Protein AF-A0A0P1AXY1-F1 (afdb_monomer_lite)

Radius of gyration: 24.04 Å; chains: 1; bounding box: 45×61×76 Å

Secondary structure (DSSP, 8-state):
-------PPP---PPPEEEEEES--SS-TTTTTTT---TTSHHHHHHHHHHSPSSB--HHHHHHHHHHTT--HHHHHHHGGGEEEEEETTEEEEESS-HHHHHHHHHHHHH---HHHHHTTGGGT-TTEEEEEEEETT-TT--HHHHHHHHTTGGGTEEEEEETTB-TT--BTT--SS---

Structure (mmCIF, N/CA/C/O backbone):
data_AF-A0A0P1AXY1-F1
#
_entry.id   AF-A0A0P1AXY1-F1
#
loop_
_atom_site.group_PDB
_atom_site.id
_atom_site.type_symbol
_atom_site.label_atom_id
_atom_site.label_alt_id
_atom_site.label_comp_id
_atom_site.label_asym_id
_atom_site.label_entity_id
_atom_site.label_seq_id
_atom_site.pdbx_PDB_ins_code
_atom_site.Cartn_x
_atom_site.Cartn_y
_atom_site.Cartn_z
_atom_site.occupancy
_atom_site.B_iso_or_equiv
_atom_site.auth_seq_id
_atom_site.auth_comp_id
_atom_site.auth_asym_id
_atom_site.auth_atom_id
_atom_site.pdbx_PDB_model_num
ATOM 1 N N . MET A 1 1 ? -9.908 49.432 -51.100 1.00 41.50 1 MET A N 1
ATOM 2 C CA . MET A 1 1 ? -9.028 48.945 -50.018 1.00 41.50 1 MET A CA 1
ATOM 3 C C . MET A 1 1 ? -9.913 48.448 -48.890 1.00 41.50 1 MET A C 1
ATOM 5 O O . MET A 1 1 ? -10.404 49.255 -48.118 1.00 41.50 1 MET A O 1
ATOM 9 N N . VAL A 1 2 ? -10.179 47.145 -48.858 1.00 36.28 2 VAL A N 1
ATOM 10 C CA . VAL A 1 2 ? -10.728 46.453 -47.686 1.00 36.28 2 VAL A CA 1
ATOM 11 C C . VAL A 1 2 ? -9.787 45.278 -47.466 1.00 36.28 2 VAL A C 1
ATOM 13 O O . VAL A 1 2 ? -9.554 44.496 -48.384 1.00 36.28 2 VAL A O 1
ATOM 16 N N . SER A 1 3 ? -9.131 45.280 -46.315 1.00 38.12 3 SER A N 1
ATOM 17 C CA . SER A 1 3 ? -8.039 44.379 -45.968 1.00 38.12 3 SER A CA 1
ATOM 18 C C . SER A 1 3 ? -8.620 43.114 -45.343 1.00 38.12 3 SER A C 1
ATOM 20 O O . SER A 1 3 ? -9.074 43.155 -44.201 1.00 38.12 3 SER A O 1
ATOM 22 N N . ASP A 1 4 ? -8.593 41.997 -46.068 1.00 43.81 4 ASP A N 1
ATOM 23 C CA . ASP A 1 4 ? -8.839 40.677 -45.488 1.00 43.81 4 ASP A CA 1
ATOM 24 C C . ASP A 1 4 ? -7.649 40.289 -44.609 1.00 43.81 4 ASP A C 1
ATOM 26 O O . ASP A 1 4 ? -6.543 40.045 -45.092 1.00 43.81 4 ASP A O 1
ATOM 30 N N . THR A 1 5 ? -7.876 40.245 -43.299 1.00 43.12 5 THR A N 1
ATOM 31 C CA . THR A 1 5 ? -6.929 39.664 -42.344 1.00 43.12 5 THR A CA 1
ATOM 32 C C . THR A 1 5 ? -7.489 38.309 -41.917 1.00 43.12 5 THR A C 1
ATOM 34 O O . THR A 1 5 ? -8.594 38.273 -41.371 1.00 43.12 5 THR A O 1
ATOM 37 N N . PRO A 1 6 ? -6.789 37.184 -42.142 1.00 43.50 6 PRO A N 1
ATOM 38 C CA . PRO A 1 6 ? -7.265 35.898 -41.666 1.00 43.50 6 PRO A CA 1
ATOM 39 C C . PRO A 1 6 ? -7.071 35.823 -40.148 1.00 43.50 6 PRO A C 1
ATOM 41 O O . PRO A 1 6 ? -5.968 36.049 -39.648 1.00 43.50 6 PRO A O 1
ATOM 44 N N . LEU A 1 7 ? -8.139 35.493 -39.411 1.00 42.31 7 LEU A N 1
ATOM 45 C CA . LEU A 1 7 ? -8.028 35.107 -38.004 1.00 42.31 7 LEU A CA 1
ATOM 46 C C . LEU A 1 7 ? -7.086 33.902 -37.909 1.00 42.31 7 LEU A C 1
ATOM 48 O O . LEU A 1 7 ? -7.396 32.821 -38.419 1.00 42.31 7 LEU A O 1
ATOM 52 N N . SER A 1 8 ? -5.943 34.078 -37.245 1.00 44.56 8 SER A N 1
ATOM 53 C CA . SER A 1 8 ? -5.105 32.949 -36.867 1.00 44.56 8 SER A CA 1
ATOM 54 C C . SER A 1 8 ? -5.890 32.085 -35.879 1.00 44.56 8 SER A C 1
ATOM 56 O O . SER A 1 8 ? -6.405 32.556 -34.864 1.00 44.56 8 SER A O 1
ATOM 58 N N . ARG A 1 9 ? -6.030 30.795 -36.204 1.00 44.03 9 ARG A N 1
ATOM 59 C CA . ARG A 1 9 ? -6.462 29.793 -35.230 1.00 44.03 9 ARG A CA 1
ATOM 60 C C . ARG A 1 9 ? -5.466 29.830 -34.078 1.00 44.03 9 ARG A C 1
ATOM 62 O O . ARG A 1 9 ? -4.278 29.598 -34.294 1.00 44.03 9 ARG A O 1
ATOM 69 N N . SER A 1 10 ? -5.960 30.108 -32.876 1.00 44.94 10 SER A N 1
ATOM 70 C CA . SER A 1 10 ? -5.213 29.889 -31.648 1.00 44.94 10 SER A CA 1
ATOM 71 C C . SER A 1 10 ? -4.750 28.433 -31.623 1.00 44.94 10 SER A C 1
ATOM 73 O O . SER A 1 10 ? -5.545 27.495 -31.671 1.00 44.94 10 SER A O 1
ATOM 75 N N . SER A 1 11 ? -3.437 28.242 -31.604 1.00 48.47 11 SER A N 1
ATOM 76 C CA . SER A 1 11 ? -2.815 26.972 -31.267 1.00 48.47 11 SER A CA 1
ATOM 77 C C . SER A 1 11 ? -3.240 26.611 -29.847 1.00 48.47 11 SER A C 1
ATOM 79 O O . SER A 1 11 ? -2.800 27.250 -28.892 1.00 48.47 11 SER A O 1
ATOM 81 N N . SER A 1 12 ? -4.125 25.625 -29.707 1.00 51.66 12 SER A N 1
ATOM 82 C CA . SER A 1 12 ? -4.412 24.994 -28.425 1.00 51.66 12 SER A CA 1
ATOM 83 C C . SER A 1 12 ? -3.123 24.341 -27.932 1.00 51.66 12 SER A C 1
ATOM 85 O O . SER A 1 12 ? -2.701 23.314 -28.465 1.00 51.66 12 SER A O 1
ATOM 87 N N . THR A 1 13 ? -2.458 24.953 -26.960 1.00 53.94 13 THR A N 1
ATOM 88 C CA . THR A 1 13 ? -1.431 24.283 -26.164 1.00 53.94 13 THR A CA 1
ATOM 89 C C . THR A 1 13 ? -2.097 23.095 -25.480 1.00 53.94 13 THR A C 1
ATOM 91 O O . THR A 1 13 ? -2.938 23.296 -24.607 1.00 53.94 13 THR A O 1
ATOM 94 N N . SER A 1 14 ? -1.784 21.876 -25.927 1.00 61.78 14 SER A N 1
ATOM 95 C CA . SER A 1 14 ? -2.165 20.656 -25.211 1.00 61.78 14 SER A CA 1
ATOM 96 C C . SER A 1 14 ? -1.535 20.734 -23.821 1.00 61.78 14 SER A C 1
ATOM 98 O O . SER A 1 14 ? -0.316 20.883 -23.709 1.00 61.78 14 SER A O 1
ATOM 100 N N . GLU A 1 15 ? -2.350 20.753 -22.767 1.00 71.81 15 GLU A N 1
ATOM 101 C CA . GLU A 1 15 ? -1.832 20.725 -21.402 1.00 71.81 15 GLU A CA 1
ATOM 102 C C . GLU A 1 15 ? -1.236 19.344 -21.138 1.00 71.81 15 GLU A C 1
ATOM 104 O O . GLU A 1 15 ? -1.921 18.326 -21.232 1.00 71.81 15 GLU A O 1
ATOM 109 N N . LYS A 1 16 ? 0.055 19.314 -20.802 1.00 80.06 16 LYS A N 1
ATOM 110 C CA . LYS A 1 16 ? 0.717 18.082 -20.385 1.00 80.06 16 LYS A CA 1
ATOM 111 C C . LYS A 1 16 ? 0.140 17.593 -19.058 1.00 80.06 16 LYS A C 1
ATOM 113 O O . LYS A 1 16 ? 0.107 18.330 -18.074 1.00 80.06 16 LYS A O 1
ATOM 118 N N . ILE A 1 17 ? -0.261 16.331 -19.023 1.00 89.62 17 ILE A N 1
ATOM 119 C CA . ILE A 1 17 ? -0.751 15.631 -17.841 1.00 89.62 17 ILE A CA 1
ATOM 120 C C . ILE A 1 17 ? 0.449 15.070 -17.080 1.00 89.62 17 ILE A C 1
ATOM 122 O O . ILE A 1 17 ? 1.255 14.328 -17.635 1.00 89.62 17 ILE A O 1
ATOM 126 N N . GLN A 1 18 ? 0.541 15.375 -15.788 1.00 92.38 18 GLN A N 1
ATOM 127 C CA . GLN A 1 18 ? 1.568 14.811 -14.915 1.00 92.38 18 GLN A CA 1
ATOM 128 C C . GLN A 1 18 ? 0.963 13.826 -13.919 1.00 92.38 18 GLN A C 1
ATOM 130 O O . GLN A 1 18 ? 0.008 14.145 -13.210 1.00 92.38 18 GLN A O 1
ATOM 135 N N . VAL A 1 19 ? 1.563 12.643 -13.826 1.00 92.44 19 VAL A N 1
ATOM 136 C CA . VAL A 1 19 ? 1.218 11.608 -12.849 1.00 92.44 19 VAL A CA 1
ATOM 137 C C . VAL A 1 19 ? 2.353 11.495 -11.844 1.00 92.44 19 VAL A C 1
ATOM 139 O O . VAL A 1 19 ? 3.495 11.253 -12.221 1.00 92.44 19 VAL A O 1
ATOM 142 N N . TRP A 1 20 ? 2.040 11.640 -10.559 1.00 94.12 20 TRP A N 1
ATOM 143 C CA . TRP A 1 20 ? 3.017 11.548 -9.477 1.00 94.12 20 TRP A CA 1
ATOM 144 C C . TRP A 1 20 ? 2.746 10.298 -8.640 1.00 94.12 20 TRP A C 1
ATOM 146 O O . TRP A 1 20 ? 1.765 10.236 -7.902 1.00 94.12 20 TRP A O 1
ATOM 156 N N . ALA A 1 21 ? 3.616 9.298 -8.769 1.00 92.75 21 ALA A N 1
ATOM 157 C CA . ALA A 1 21 ? 3.588 8.075 -7.979 1.00 92.75 21 ALA A CA 1
ATOM 158 C C . ALA A 1 21 ? 4.484 8.248 -6.750 1.00 92.75 21 ALA A C 1
ATOM 160 O O . ALA A 1 21 ? 5.700 8.427 -6.861 1.00 92.75 21 ALA A O 1
ATOM 161 N N . LEU A 1 22 ? 3.863 8.224 -5.573 1.00 92.12 22 LEU A N 1
ATOM 162 C CA . LEU A 1 22 ? 4.528 8.502 -4.309 1.00 92.12 22 LEU A CA 1
ATOM 163 C C . LEU A 1 22 ? 4.886 7.199 -3.586 1.00 92.12 22 LEU A C 1
ATOM 165 O O . LEU A 1 22 ? 4.009 6.513 -3.076 1.00 92.12 22 LEU A O 1
ATOM 169 N N . ASP A 1 23 ? 6.176 6.871 -3.581 1.00 88.50 23 ASP A N 1
ATOM 170 C CA . ASP A 1 23 ? 6.826 5.750 -2.898 1.00 88.50 23 ASP A CA 1
ATOM 171 C C . ASP A 1 23 ? 6.156 4.397 -3.165 1.00 88.50 23 ASP A C 1
ATOM 173 O O . ASP A 1 23 ? 6.213 3.467 -2.362 1.00 88.50 23 ASP A O 1
ATOM 177 N N . SER A 1 24 ? 5.536 4.310 -4.342 1.00 90.75 24 SER A N 1
ATOM 178 C CA . SER A 1 24 ? 4.880 3.135 -4.887 1.00 90.75 24 SER A CA 1
ATOM 179 C C . SER A 1 24 ? 5.710 2.608 -6.043 1.00 90.75 24 SER A C 1
ATOM 181 O O . SER A 1 24 ? 6.072 3.350 -6.961 1.00 90.75 24 SER A O 1
ATOM 183 N N . LEU A 1 25 ? 5.998 1.318 -5.993 1.00 92.88 25 LEU A N 1
ATOM 184 C CA . LEU A 1 25 ? 6.684 0.594 -7.043 1.00 92.88 25 LEU A CA 1
ATOM 185 C C . LEU A 1 25 ? 5.666 0.234 -8.136 1.00 92.88 25 LEU A C 1
ATOM 187 O O . LEU A 1 25 ? 4.479 0.078 -7.841 1.00 92.88 25 LEU A O 1
ATOM 191 N N . PRO A 1 26 ? 6.102 0.138 -9.398 1.00 93.94 26 PRO A N 1
ATOM 192 C CA . PRO A 1 26 ? 5.216 -0.156 -10.521 1.00 93.94 26 PRO A CA 1
ATOM 193 C C . PRO A 1 26 ? 4.871 -1.644 -10.685 1.00 93.94 26 PRO A C 1
ATOM 195 O O . PRO A 1 26 ? 3.907 -1.952 -11.379 1.00 93.94 26 PRO A O 1
ATOM 198 N N . GLY A 1 27 ? 5.655 -2.560 -10.117 1.00 94.00 27 GLY A N 1
ATOM 199 C CA . GLY A 1 27 ? 5.439 -3.999 -10.244 1.00 94.00 27 GLY A CA 1
ATOM 200 C C . GLY A 1 27 ? 4.596 -4.615 -9.128 1.00 94.00 27 GLY A C 1
ATOM 201 O O . GLY A 1 27 ? 4.059 -3.943 -8.253 1.00 94.00 27 GLY A O 1
ATOM 202 N N . THR A 1 28 ? 4.521 -5.942 -9.164 1.00 94.56 28 THR A N 1
ATOM 203 C CA . THR A 1 28 ? 3.644 -6.753 -8.315 1.00 94.56 28 THR A CA 1
ATOM 204 C C . THR A 1 28 ? 4.263 -7.126 -6.965 1.00 94.56 28 THR A C 1
ATOM 206 O O . THR A 1 28 ? 5.456 -6.943 -6.702 1.00 94.56 28 THR A O 1
ATOM 209 N N . GLY A 1 29 ? 3.432 -7.754 -6.132 1.00 89.62 29 GLY A N 1
ATOM 210 C CA . GLY A 1 29 ? 3.764 -8.417 -4.880 1.00 89.62 29 GLY A CA 1
ATOM 211 C C . GLY A 1 29 ? 4.880 -9.453 -4.992 1.00 89.62 29 GLY A C 1
ATOM 212 O O . GLY A 1 29 ? 5.656 -9.593 -4.050 1.00 89.62 29 GLY A O 1
ATOM 213 N N . GLU A 1 30 ? 4.954 -10.160 -6.119 1.00 89.19 30 GLU A N 1
ATOM 214 C CA . GLU A 1 30 ? 5.936 -11.222 -6.388 1.00 89.19 30 GLU A CA 1
ATOM 215 C C . GLU A 1 30 ? 7.254 -10.687 -6.958 1.00 89.19 30 GLU A C 1
ATOM 217 O O . GLU A 1 30 ? 8.275 -11.368 -6.888 1.00 89.19 30 GLU A O 1
ATOM 222 N N . ASN A 1 31 ? 7.234 -9.464 -7.495 1.00 90.50 31 ASN A N 1
ATOM 223 C CA . ASN A 1 31 ? 8.376 -8.844 -8.151 1.00 90.50 31 ASN A CA 1
ATOM 224 C C . ASN A 1 31 ? 8.946 -7.725 -7.275 1.00 90.50 31 ASN A C 1
ATOM 226 O O . ASN A 1 31 ? 9.790 -7.956 -6.410 1.00 90.50 31 ASN A O 1
ATOM 230 N N . ASP A 1 32 ? 8.470 -6.501 -7.483 1.00 91.25 32 ASP A N 1
ATOM 231 C CA . ASP A 1 32 ? 9.069 -5.301 -6.903 1.00 91.25 32 ASP A CA 1
ATOM 232 C C . ASP A 1 32 ? 8.864 -5.236 -5.385 1.00 91.25 32 ASP A C 1
ATOM 234 O O . ASP A 1 32 ? 9.720 -4.737 -4.660 1.00 91.25 32 ASP A O 1
ATOM 238 N N . TYR A 1 33 ? 7.765 -5.809 -4.892 1.00 88.75 33 TYR A N 1
ATOM 239 C CA . TYR A 1 33 ? 7.458 -5.872 -3.467 1.00 88.75 33 TYR A CA 1
ATOM 240 C C . TYR A 1 33 ? 7.907 -7.181 -2.799 1.00 88.75 33 TYR A C 1
ATOM 242 O O . TYR A 1 33 ? 7.587 -7.390 -1.628 1.00 88.75 33 TYR A O 1
ATOM 250 N N . ALA A 1 34 ? 8.633 -8.071 -3.484 1.00 86.94 34 ALA A N 1
ATOM 251 C CA . ALA A 1 34 ? 8.980 -9.399 -2.962 1.00 86.94 34 ALA A CA 1
ATOM 252 C C . ALA A 1 34 ? 9.808 -9.367 -1.665 1.00 86.94 34 ALA A C 1
ATOM 254 O O . ALA A 1 34 ? 9.729 -10.283 -0.850 1.00 86.94 34 ALA A O 1
ATOM 255 N N . SER A 1 35 ? 10.600 -8.310 -1.462 1.00 82.75 35 SER A N 1
ATOM 256 C CA . SER A 1 35 ? 11.449 -8.120 -0.281 1.00 82.75 35 SER A CA 1
ATOM 257 C C . SER A 1 35 ? 10.782 -7.332 0.852 1.00 82.75 35 SER A C 1
ATOM 259 O O . SER A 1 35 ? 11.471 -6.951 1.802 1.00 82.75 35 SER A O 1
ATOM 261 N N . ARG A 1 36 ? 9.474 -7.044 0.758 1.00 82.00 36 ARG A N 1
ATOM 262 C CA . ARG A 1 36 ? 8.755 -6.286 1.791 1.00 82.00 36 ARG A CA 1
ATOM 263 C C . ARG A 1 36 ? 8.767 -7.020 3.129 1.00 82.00 36 ARG A C 1
ATOM 265 O O . ARG A 1 36 ? 8.661 -8.244 3.184 1.00 82.00 36 ARG A O 1
ATOM 272 N N . ASP A 1 37 ? 8.862 -6.257 4.212 1.00 79.69 37 ASP A N 1
ATOM 273 C CA . ASP A 1 37 ? 8.715 -6.808 5.554 1.00 79.69 37 ASP A CA 1
ATOM 274 C C . ASP A 1 37 ? 7.234 -7.073 5.842 1.00 79.69 37 ASP A C 1
ATOM 276 O O . ASP A 1 37 ? 6.417 -6.153 5.881 1.00 79.69 37 ASP A O 1
ATOM 280 N N . VAL A 1 38 ? 6.895 -8.347 6.030 1.00 76.44 38 VAL A N 1
ATOM 281 C CA . VAL A 1 38 ? 5.522 -8.794 6.283 1.00 76.44 38 VAL A CA 1
ATOM 282 C C . VAL A 1 38 ? 5.200 -8.786 7.785 1.00 76.44 38 VAL A C 1
ATOM 284 O O . VAL A 1 38 ? 4.036 -8.872 8.164 1.00 76.44 38 VAL A O 1
ATOM 287 N N . THR A 1 39 ? 6.186 -8.655 8.677 1.00 64.50 39 THR A N 1
ATOM 288 C CA . THR A 1 39 ? 5.979 -8.845 10.126 1.00 64.50 39 THR A CA 1
ATOM 289 C C . THR A 1 39 ? 5.041 -7.803 10.753 1.00 64.50 39 THR A C 1
ATOM 291 O O . THR A 1 39 ? 4.171 -8.171 11.543 1.00 64.50 39 THR A O 1
ATOM 294 N N . SER A 1 40 ? 5.124 -6.544 10.313 1.00 65.38 40 SER A N 1
ATOM 295 C CA . SER A 1 40 ? 4.244 -5.422 10.696 1.00 65.38 40 SER A CA 1
ATOM 296 C C . SER A 1 40 ? 3.484 -4.873 9.483 1.00 65.38 40 SER A C 1
ATOM 298 O O . SER A 1 40 ? 3.492 -3.677 9.190 1.00 65.38 40 SER A O 1
ATOM 300 N N . SER A 1 41 ? 2.874 -5.776 8.720 1.00 76.31 41 SER A N 1
ATOM 301 C CA . SER A 1 41 ? 2.214 -5.454 7.457 1.00 76.31 41 SER A CA 1
ATOM 302 C C . SER A 1 41 ? 0.699 -5.624 7.536 1.00 76.31 41 SER A C 1
ATOM 304 O O . SER A 1 41 ? 0.133 -6.158 8.494 1.00 76.31 41 SER A O 1
ATOM 306 N N . ILE A 1 42 ? 0.012 -5.165 6.497 1.00 83.94 42 ILE A N 1
ATOM 307 C CA . ILE A 1 42 ? -1.431 -5.356 6.383 1.00 83.94 42 ILE A CA 1
ATOM 308 C C . ILE A 1 42 ? -1.793 -6.848 6.291 1.00 83.94 42 ILE A C 1
ATOM 310 O O . ILE A 1 42 ? -2.846 -7.239 6.788 1.00 83.94 42 ILE A O 1
ATOM 314 N N . GLU A 1 43 ? -0.899 -7.695 5.771 1.00 85.00 43 GLU A N 1
ATOM 315 C CA . GLU A 1 43 ? -1.064 -9.150 5.718 1.00 85.00 43 GLU A CA 1
ATOM 316 C C . GLU A 1 43 ? -1.182 -9.793 7.107 1.00 85.00 43 GLU A C 1
ATOM 318 O O . GLU A 1 43 ? -1.877 -10.798 7.256 1.00 85.00 43 GLU A O 1
ATOM 323 N N . THR A 1 44 ? -0.532 -9.236 8.133 1.00 86.88 44 THR A N 1
ATOM 324 C CA . THR A 1 44 ? -0.622 -9.759 9.506 1.00 86.88 4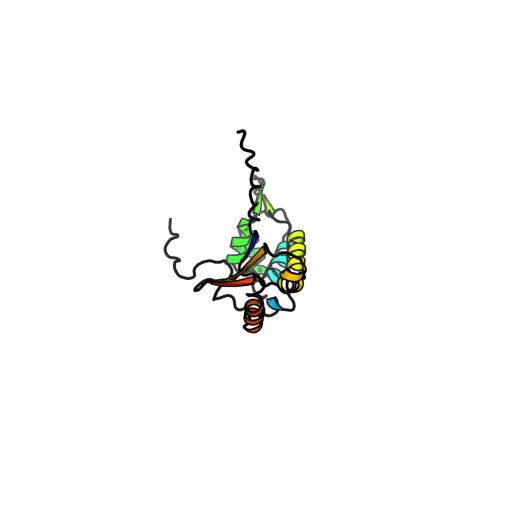4 THR A CA 1
ATOM 325 C C . THR A 1 44 ? -1.769 -9.124 10.281 1.00 86.88 44 THR A C 1
ATOM 327 O O . THR A 1 44 ? -2.467 -9.811 11.029 1.00 86.88 44 THR A O 1
ATOM 330 N N . ILE A 1 45 ? -2.021 -7.832 10.070 1.00 90.44 45 ILE A N 1
ATOM 331 C CA . ILE A 1 45 ? -3.032 -7.073 10.815 1.00 90.44 45 ILE A CA 1
ATOM 332 C C . ILE A 1 45 ? -4.454 -7.380 10.331 1.00 90.44 45 ILE A C 1
ATOM 334 O O . ILE A 1 45 ? -5.369 -7.541 11.144 1.00 90.44 45 ILE A O 1
ATOM 338 N N . LEU A 1 46 ? -4.676 -7.465 9.019 1.00 92.06 46 LEU A N 1
ATOM 339 C CA . LEU A 1 46 ? -6.020 -7.567 8.455 1.00 92.06 46 LEU A CA 1
ATOM 340 C C . LEU A 1 46 ? -6.760 -8.857 8.862 1.00 92.06 46 LEU A C 1
ATOM 342 O O . LEU A 1 46 ? -7.924 -8.754 9.264 1.00 92.06 46 LEU A O 1
ATOM 346 N N . PRO A 1 47 ? -6.123 -10.048 8.886 1.00 92.00 47 PRO A N 1
ATOM 347 C CA . PRO A 1 47 ? -6.763 -11.260 9.398 1.00 92.00 47 PRO A CA 1
ATOM 348 C C . PRO A 1 47 ? -7.171 -11.157 10.870 1.00 92.00 47 PRO A C 1
ATOM 350 O O . PRO A 1 47 ? -8.163 -11.761 11.275 1.00 92.00 47 PRO A O 1
ATOM 353 N N . VAL A 1 48 ? -6.424 -10.402 11.683 1.00 92.69 48 VAL A N 1
ATOM 354 C CA . VAL A 1 48 ? -6.778 -10.149 13.086 1.00 92.69 48 VAL A CA 1
ATOM 355 C C . VAL A 1 48 ? -8.004 -9.247 13.160 1.00 92.69 48 VAL A C 1
ATOM 357 O O . VAL A 1 48 ? -8.959 -9.581 13.857 1.00 92.69 48 VAL A O 1
ATOM 360 N N . VAL A 1 49 ? -8.023 -8.148 12.400 1.00 92.38 49 VAL A N 1
ATOM 361 C CA . VAL A 1 49 ? -9.162 -7.216 12.352 1.00 92.38 49 VAL A CA 1
ATOM 362 C C . VAL A 1 49 ? -10.449 -7.930 11.927 1.00 92.38 49 VAL A C 1
ATOM 364 O O . VAL A 1 49 ? -11.484 -7.719 12.558 1.00 92.38 49 VAL A O 1
ATOM 367 N N . LYS A 1 50 ? -10.385 -8.829 10.934 1.00 92.25 50 LYS A N 1
ATOM 368 C CA . LYS A 1 50 ? -11.532 -9.640 10.478 1.00 92.25 50 LYS A CA 1
ATOM 369 C C . LYS A 1 50 ? -12.105 -10.567 11.561 1.00 92.25 50 LYS A C 1
ATOM 371 O O . LYS A 1 50 ? -13.288 -10.887 11.520 1.00 92.25 50 LYS A O 1
ATOM 376 N N . LYS A 1 51 ? -11.298 -10.994 12.541 1.00 92.06 51 LYS A N 1
ATOM 377 C CA . LYS A 1 51 ? -11.745 -11.849 13.660 1.00 92.06 51 LYS A CA 1
ATOM 378 C C . LYS A 1 51 ? -12.436 -11.068 14.780 1.00 92.06 51 LYS A C 1
ATOM 380 O O . LYS A 1 51 ? -13.115 -11.672 15.611 1.00 92.06 51 LYS A O 1
ATOM 385 N N . ILE A 1 52 ? -12.259 -9.748 14.839 1.00 91.50 52 ILE A N 1
ATOM 386 C CA . ILE A 1 52 ? -12.867 -8.917 15.880 1.00 91.50 52 ILE A CA 1
ATOM 387 C C . ILE A 1 52 ? -14.370 -8.806 15.628 1.00 91.50 52 ILE A C 1
ATOM 389 O O . ILE A 1 52 ? -14.813 -8.219 14.643 1.00 91.50 52 ILE A O 1
ATOM 393 N N . SER A 1 53 ? -15.160 -9.327 16.565 1.00 87.56 53 SER A N 1
ATOM 394 C CA . SER A 1 53 ? -16.615 -9.205 16.519 1.00 87.56 53 SER A CA 1
ATOM 395 C C . SER A 1 53 ? -17.058 -7.767 16.794 1.00 87.56 53 SER A C 1
ATOM 397 O O . SER A 1 53 ? -16.608 -7.131 17.749 1.00 87.56 53 SER A O 1
ATOM 399 N N . VAL A 1 54 ? -17.972 -7.271 15.963 1.00 88.12 54 VAL A N 1
ATOM 400 C CA . VAL A 1 54 ? -18.684 -6.004 16.165 1.00 88.12 54 VAL A CA 1
ATOM 401 C C . VAL A 1 54 ? -20.094 -6.277 16.721 1.00 88.12 54 VAL A C 1
ATOM 403 O O . VAL A 1 54 ? -20.665 -7.322 16.411 1.00 88.12 54 VAL A O 1
ATOM 406 N N . PRO A 1 55 ? -20.682 -5.368 17.521 1.00 91.81 55 PRO A N 1
ATOM 407 C CA . PRO A 1 55 ? -20.116 -4.096 17.965 1.00 91.81 55 PRO A CA 1
ATOM 408 C C . PRO A 1 55 ? -19.056 -4.262 19.066 1.00 91.81 55 PRO A C 1
ATOM 410 O O . PRO A 1 55 ? -19.117 -5.155 19.907 1.00 91.81 55 PRO A O 1
ATOM 413 N N . ILE A 1 56 ? -18.069 -3.371 19.064 1.00 94.81 56 ILE A N 1
ATOM 414 C CA . ILE A 1 56 ? -16.989 -3.307 20.051 1.00 94.81 56 ILE A CA 1
ATOM 415 C C . ILE A 1 56 ? -17.465 -2.471 21.239 1.00 94.81 56 ILE A C 1
ATOM 417 O O . ILE A 1 56 ? -17.953 -1.358 21.063 1.00 94.81 56 ILE A O 1
ATOM 421 N N . HIS A 1 57 ? -17.285 -2.990 22.451 1.00 92.94 57 HIS A N 1
ATOM 422 C CA . HIS A 1 57 ? -17.845 -2.402 23.676 1.00 92.94 57 HIS A CA 1
ATOM 423 C C . HIS A 1 57 ? -16.829 -1.573 24.481 1.00 92.94 57 HIS A C 1
ATOM 425 O O . HIS A 1 57 ? -17.196 -0.855 25.403 1.00 92.94 57 HIS A O 1
ATOM 431 N N . SER A 1 58 ? -15.533 -1.686 24.168 1.00 92.75 58 SER A N 1
ATOM 432 C CA . SER A 1 58 ? -14.465 -0.931 24.830 1.00 92.75 58 SER A CA 1
ATOM 433 C C . SER A 1 58 ? -13.232 -0.851 23.939 1.00 92.75 58 SER A C 1
ATOM 435 O O . SER A 1 58 ? -12.710 -1.873 23.489 1.00 92.75 58 SER A O 1
ATOM 437 N N . LYS A 1 59 ? -12.720 0.367 23.722 1.00 94.00 59 LYS A N 1
ATOM 438 C CA . LYS A 1 59 ? -11.456 0.575 22.994 1.00 94.00 59 LYS A CA 1
ATOM 439 C C . LYS A 1 59 ? -10.268 -0.038 23.729 1.00 94.00 59 LYS A C 1
ATOM 441 O O . LYS A 1 59 ? -9.363 -0.566 23.095 1.00 94.00 59 LYS A O 1
ATOM 446 N N . THR A 1 60 ? -10.274 0.015 25.059 1.00 94.62 60 THR A N 1
ATOM 447 C CA . THR A 1 60 ? -9.206 -0.557 25.884 1.00 94.62 60 THR A CA 1
ATOM 448 C C . THR A 1 60 ? -9.170 -2.076 25.765 1.00 94.62 60 THR A C 1
ATOM 450 O O . THR A 1 60 ? -8.092 -2.643 25.610 1.00 94.62 60 THR A O 1
ATOM 453 N N . GLU A 1 61 ? -10.330 -2.737 25.787 1.00 93.69 61 GLU A N 1
ATOM 454 C CA . GLU A 1 61 ? -10.390 -4.193 25.611 1.00 93.69 61 GLU A CA 1
ATOM 455 C C . GLU A 1 61 ? -10.048 -4.609 24.180 1.00 93.69 61 GLU A C 1
ATOM 457 O O . GLU A 1 61 ? -9.336 -5.593 23.993 1.00 93.69 61 GLU A O 1
ATOM 462 N N . LEU A 1 62 ? -10.440 -3.815 23.177 1.00 95.31 62 LEU A N 1
ATOM 463 C CA . LEU A 1 62 ? -9.999 -4.029 21.801 1.00 95.31 62 LEU A CA 1
ATOM 464 C C . LEU A 1 62 ? -8.471 -3.983 21.678 1.00 95.31 62 LEU A C 1
ATOM 466 O O . LEU A 1 62 ? -7.892 -4.865 21.056 1.00 95.31 62 LEU A O 1
ATOM 470 N N . ILE A 1 63 ? -7.809 -2.988 22.278 1.00 96.12 63 ILE A N 1
ATOM 471 C CA . ILE A 1 63 ? -6.341 -2.892 22.243 1.00 96.12 63 ILE A CA 1
ATOM 472 C C . ILE A 1 63 ? -5.711 -4.151 22.851 1.00 96.12 63 ILE A C 1
ATOM 474 O O . ILE A 1 63 ? -4.817 -4.735 22.244 1.00 96.12 63 ILE A O 1
ATOM 478 N N . LYS A 1 64 ? -6.209 -4.617 24.004 1.00 95.38 64 LYS A N 1
ATOM 479 C CA . LYS A 1 64 ? -5.718 -5.851 24.639 1.00 95.38 64 LYS A CA 1
ATOM 480 C C . LYS A 1 64 ? -5.944 -7.087 23.768 1.00 95.38 64 LYS A C 1
ATOM 482 O O . LYS A 1 64 ? -5.072 -7.948 23.713 1.00 95.38 64 LYS A O 1
ATOM 487 N N . GLU A 1 65 ? -7.100 -7.197 23.113 1.00 94.44 65 GLU A N 1
ATOM 488 C CA . GLU A 1 65 ? -7.393 -8.282 22.170 1.00 94.44 65 GLU A CA 1
ATOM 489 C C . GLU A 1 65 ? -6.415 -8.254 20.989 1.00 94.44 65 GLU A C 1
ATOM 491 O O . GLU A 1 65 ? -5.764 -9.257 20.723 1.00 94.44 65 GLU A O 1
ATOM 496 N N . LEU A 1 66 ? -6.228 -7.099 20.343 1.00 94.00 66 LEU A N 1
ATOM 497 C CA . LEU A 1 66 ? -5.286 -6.934 19.229 1.0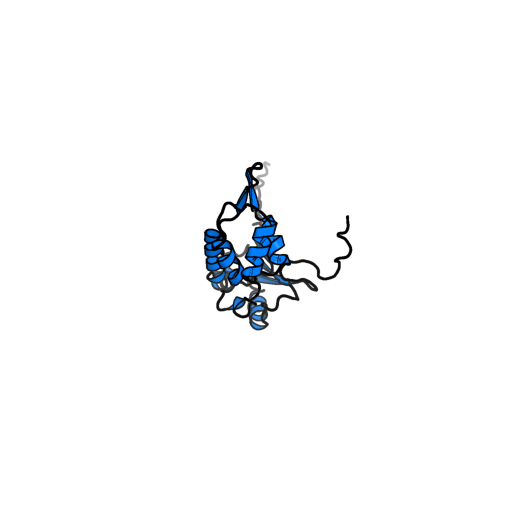0 94.00 66 LEU A CA 1
ATOM 498 C C . LEU A 1 66 ? -3.855 -7.327 19.632 1.00 94.00 66 LEU A C 1
ATOM 500 O O . LEU A 1 66 ? -3.195 -8.074 18.912 1.00 94.00 66 LEU A O 1
ATOM 504 N N . GLN A 1 67 ? -3.402 -6.901 20.813 1.00 94.06 67 GLN A N 1
ATOM 505 C CA . GLN A 1 67 ? -2.089 -7.282 21.340 1.00 94.06 67 GLN A CA 1
ATOM 506 C C . GLN A 1 67 ? -1.973 -8.786 21.623 1.00 94.06 67 GLN A C 1
ATOM 508 O O . GLN A 1 67 ? -0.915 -9.365 21.387 1.00 94.06 67 GLN A O 1
ATOM 513 N N . ARG A 1 68 ? -3.047 -9.444 22.087 1.00 93.62 68 ARG A N 1
ATOM 514 C CA . ARG A 1 68 ? -3.073 -10.909 22.259 1.00 93.62 68 ARG A CA 1
ATOM 515 C C . ARG A 1 68 ? -2.917 -11.661 20.936 1.00 93.62 68 ARG A C 1
ATOM 517 O O . ARG A 1 68 ? -2.378 -12.762 20.944 1.00 93.62 68 ARG A O 1
ATOM 524 N N . HIS A 1 69 ? -3.327 -11.059 19.820 1.00 90.94 69 HIS A N 1
ATOM 525 C CA . HIS A 1 69 ? -3.093 -11.583 18.467 1.00 90.94 69 HIS A CA 1
ATOM 526 C C . HIS A 1 69 ? -1.759 -11.129 17.851 1.00 90.94 69 HIS A C 1
ATOM 528 O O . HIS A 1 69 ? -1.522 -11.379 16.674 1.00 90.94 69 HIS A O 1
ATOM 534 N N . GLY A 1 70 ? -0.878 -10.490 18.627 1.00 89.69 70 GLY A N 1
ATOM 535 C CA . GLY A 1 70 ? 0.474 -10.122 18.197 1.00 89.69 70 GLY A CA 1
ATOM 536 C C . GLY A 1 70 ? 0.608 -8.743 17.549 1.00 89.69 70 GLY A C 1
ATOM 537 O O . GLY A 1 70 ? 1.703 -8.400 17.115 1.00 89.69 70 GLY A O 1
ATOM 538 N N . VAL A 1 71 ? -0.454 -7.931 17.509 1.00 90.69 71 VAL A N 1
ATOM 539 C CA . VAL A 1 71 ? -0.383 -6.551 16.996 1.00 90.69 71 VAL A CA 1
ATOM 540 C C . VAL A 1 71 ? 0.385 -5.671 17.986 1.00 90.69 71 VAL A C 1
ATOM 542 O O . VAL A 1 71 ? 0.098 -5.684 19.190 1.00 90.69 71 VAL A O 1
ATOM 545 N N . ALA A 1 72 ? 1.347 -4.876 17.509 1.00 90.94 72 ALA A N 1
ATOM 546 C CA . ALA A 1 72 ? 2.129 -4.016 18.389 1.00 90.94 72 ALA A CA 1
ATOM 547 C C . ALA A 1 72 ? 1.239 -2.946 19.045 1.00 90.94 72 ALA A C 1
ATOM 549 O O . ALA A 1 72 ? 0.260 -2.478 18.466 1.00 90.94 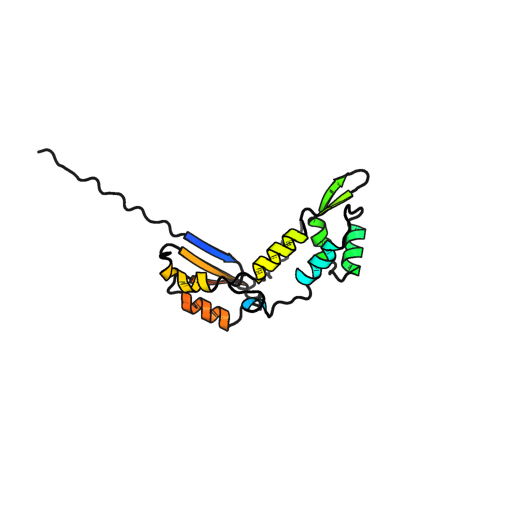72 ALA A O 1
ATOM 550 N N . LEU A 1 73 ? 1.588 -2.502 20.260 1.00 92.19 73 LEU A N 1
ATOM 551 C CA . LEU A 1 73 ? 0.760 -1.552 21.021 1.00 92.19 73 LEU A CA 1
ATOM 552 C C . LEU A 1 73 ? 0.439 -0.271 20.231 1.00 92.19 73 LEU A C 1
ATOM 554 O O . LEU A 1 73 ? -0.703 0.185 20.244 1.00 92.19 73 LEU A O 1
ATOM 558 N N . GLY A 1 74 ? 1.433 0.297 19.542 1.00 90.88 74 GLY A N 1
ATOM 559 C CA . GLY A 1 74 ? 1.247 1.512 18.744 1.00 90.88 74 GLY A CA 1
ATOM 560 C C . GLY A 1 74 ? 0.272 1.311 17.580 1.00 90.88 74 GLY A C 1
ATOM 561 O O . GLY A 1 74 ? -0.607 2.144 17.367 1.00 90.88 74 GLY A O 1
ATOM 562 N N . GLU A 1 75 ? 0.369 0.180 16.879 1.00 90.69 75 GLU A N 1
ATOM 563 C CA . GLU A 1 75 ? -0.543 -0.200 15.791 1.00 90.69 75 GLU A CA 1
ATOM 564 C C . GLU A 1 75 ? -1.957 -0.448 16.329 1.00 90.69 75 GLU A C 1
ATOM 566 O O . GLU A 1 75 ? -2.928 0.065 15.779 1.00 90.69 75 GLU A O 1
ATOM 571 N N . ALA A 1 76 ? -2.084 -1.158 17.454 1.00 93.06 76 ALA A N 1
ATOM 572 C CA . ALA A 1 76 ? -3.364 -1.423 18.104 1.00 93.06 76 ALA A CA 1
ATOM 573 C C . ALA A 1 76 ? -4.067 -0.125 18.530 1.00 93.06 76 ALA A C 1
ATOM 575 O O . ALA A 1 76 ? -5.263 0.050 18.291 1.00 93.06 76 ALA A O 1
ATOM 576 N N . GLN A 1 77 ? -3.325 0.818 19.117 1.00 93.94 77 GLN A N 1
ATOM 577 C CA . GLN A 1 77 ? -3.839 2.146 19.456 1.00 93.94 77 GLN A CA 1
ATOM 578 C C . GLN A 1 77 ? -4.264 2.918 18.206 1.00 93.94 77 GLN A C 1
ATOM 580 O O . GLN A 1 77 ? -5.365 3.475 18.178 1.00 93.94 77 GLN A O 1
ATOM 585 N N . TRP A 1 78 ? -3.432 2.919 17.163 1.00 93.38 78 TRP A N 1
ATOM 586 C CA . TRP A 1 78 ? -3.739 3.575 15.895 1.00 93.38 78 TRP A CA 1
ATOM 587 C C . TRP A 1 78 ? -4.994 2.989 15.232 1.00 93.38 78 TRP A C 1
ATOM 589 O O . TRP A 1 78 ? -5.861 3.749 14.798 1.00 93.38 78 TRP A O 1
ATOM 599 N N . LEU A 1 79 ? -5.176 1.666 15.251 1.00 93.25 79 LEU A N 1
ATOM 600 C CA . LEU A 1 79 ? -6.374 1.002 14.730 1.00 93.25 79 LEU A CA 1
ATOM 601 C C . LEU A 1 79 ? -7.654 1.514 15.399 1.00 93.25 79 LEU A C 1
ATOM 603 O O . LEU A 1 79 ? -8.659 1.703 14.717 1.00 93.25 79 LEU A O 1
ATOM 607 N N . THR A 1 80 ? -7.629 1.851 16.694 1.00 94.31 80 THR A N 1
ATOM 608 C CA . THR A 1 80 ? -8.820 2.399 17.375 1.00 94.31 80 THR A CA 1
ATOM 609 C C . THR A 1 80 ? -9.298 3.749 16.819 1.00 94.31 80 THR A C 1
ATOM 611 O O . THR A 1 80 ? -10.450 4.135 17.041 1.00 94.31 80 THR A O 1
ATOM 614 N N . THR A 1 81 ? -8.459 4.471 16.065 1.00 93.25 81 THR A N 1
ATOM 615 C CA . THR A 1 81 ? -8.850 5.715 15.373 1.00 93.25 81 THR A CA 1
ATOM 616 C C . THR A 1 81 ? -9.795 5.457 14.190 1.00 93.25 81 THR A C 1
ATOM 618 O O . THR A 1 81 ? -10.572 6.338 13.796 1.00 93.25 81 THR A O 1
ATOM 621 N N . ASN A 1 82 ? -9.819 4.214 13.695 1.00 93.94 82 ASN A N 1
ATOM 622 C CA . ASN A 1 82 ? -10.710 3.728 12.646 1.00 93.94 82 ASN A CA 1
ATOM 623 C C . ASN A 1 82 ? -12.062 3.228 13.179 1.00 93.94 82 ASN A C 1
ATOM 625 O O . ASN A 1 82 ? -12.810 2.597 12.440 1.00 93.94 82 ASN A O 1
ATOM 629 N N . LEU A 1 83 ? -12.415 3.526 14.433 1.00 95.00 83 LEU A N 1
ATOM 630 C CA . LEU A 1 83 ? -13.720 3.186 15.003 1.00 95.00 83 LEU A CA 1
ATOM 631 C C . LEU A 1 83 ? -14.732 4.326 14.865 1.00 95.00 83 LEU A C 1
ATOM 633 O O . LEU A 1 83 ? -14.411 5.497 15.092 1.00 95.00 83 LEU A O 1
ATOM 637 N N . ARG A 1 84 ? -15.977 3.974 14.545 1.00 94.94 84 ARG A N 1
ATOM 638 C CA . ARG A 1 84 ? -17.154 4.847 14.583 1.00 94.94 84 ARG A CA 1
ATOM 639 C C . ARG A 1 84 ? -17.999 4.488 15.799 1.00 94.94 84 ARG A C 1
ATOM 641 O O . ARG A 1 84 ? -18.264 3.318 16.037 1.00 94.94 84 ARG A O 1
ATOM 648 N N . LEU A 1 85 ? -18.406 5.497 16.566 1.00 95.44 85 LEU A N 1
ATOM 649 C CA . LEU A 1 85 ? -19.336 5.328 17.681 1.00 95.44 85 LEU A CA 1
ATOM 650 C C . LEU A 1 85 ? -20.757 5.171 17.127 1.00 95.44 85 LEU A C 1
ATOM 652 O O . LEU A 1 85 ? -21.222 6.062 16.418 1.00 95.44 85 LEU A O 1
ATOM 656 N N . ILE A 1 86 ? -21.430 4.069 17.457 1.00 95.81 86 ILE A N 1
ATOM 657 C CA . ILE A 1 86 ? -22.798 3.771 16.997 1.00 95.81 86 ILE A CA 1
ATOM 658 C C . ILE A 1 86 ? -23.850 3.986 18.087 1.00 95.81 86 ILE A C 1
ATOM 660 O O . ILE A 1 86 ? -25.001 4.284 17.788 1.00 95.81 86 ILE A O 1
ATOM 664 N N . SER A 1 87 ? -23.457 3.892 19.358 1.00 94.25 87 SER A N 1
ATOM 665 C CA . SER A 1 87 ? -24.309 4.203 20.506 1.00 94.25 87 SER A CA 1
ATOM 666 C C . SER A 1 87 ? -23.464 4.790 21.628 1.00 94.25 87 SER A C 1
ATOM 668 O O . SER A 1 87 ? -22.324 4.381 21.824 1.00 94.25 87 SER A O 1
ATOM 670 N N . LYS A 1 88 ? -24.022 5.761 22.359 1.00 89.44 88 LYS A N 1
ATOM 671 C CA . LYS A 1 88 ? -23.387 6.397 23.528 1.00 89.44 88 LYS A CA 1
ATOM 672 C C . LYS A 1 88 ? -23.779 5.740 24.853 1.00 89.44 88 LYS A C 1
ATOM 674 O O . LYS A 1 88 ? -23.077 5.908 25.844 1.00 89.44 88 LYS A O 1
ATOM 679 N N . SER A 1 89 ? -24.916 5.048 24.909 1.00 91.06 89 SER A N 1
ATOM 680 C CA . SER A 1 89 ? -25.436 4.440 26.140 1.00 91.06 89 SER A CA 1
ATOM 681 C C . SER A 1 89 ? -26.283 3.202 25.806 1.00 91.06 89 SER A C 1
ATOM 683 O O . SER A 1 89 ? -27.474 3.354 25.542 1.00 91.06 89 SER A O 1
ATOM 685 N N . PRO A 1 90 ? -25.694 1.988 25.784 1.00 87.38 90 PRO A N 1
ATOM 686 C CA . PRO A 1 90 ? -24.291 1.674 26.085 1.00 87.38 90 PRO A CA 1
ATOM 687 C C . PRO A 1 90 ? -23.325 2.201 25.017 1.00 87.38 90 PRO A C 1
ATOM 689 O O . PRO A 1 90 ? -23.730 2.447 23.879 1.00 87.38 90 PRO A O 1
ATOM 692 N N . GLU A 1 91 ? -22.058 2.393 25.388 1.00 92.00 91 GLU A N 1
ATOM 693 C CA . GLU A 1 91 ? -21.013 2.783 24.442 1.00 92.00 91 GLU A CA 1
ATOM 694 C C . GLU A 1 91 ? -20.704 1.613 23.496 1.00 92.00 91 GLU A C 1
ATOM 696 O O . GLU A 1 91 ? -20.278 0.549 23.939 1.00 92.00 91 GLU A O 1
ATOM 701 N N . LEU A 1 92 ? -20.951 1.797 22.198 1.00 95.56 92 LEU A N 1
ATOM 702 C CA . LEU A 1 92 ? -20.756 0.773 21.172 1.00 95.56 92 LEU A CA 1
ATOM 703 C C . LEU A 1 92 ? -20.037 1.366 19.968 1.00 95.56 92 LEU A C 1
ATOM 705 O O . LEU A 1 92 ? -20.349 2.478 19.532 1.00 95.56 92 LEU A O 1
ATOM 709 N N . TYR A 1 93 ? -19.131 0.588 19.388 1.00 96.31 93 TYR A N 1
ATOM 710 C CA . TYR A 1 93 ? -18.348 0.974 18.225 1.00 96.31 93 TYR A CA 1
ATOM 711 C C . TYR A 1 93 ? -18.417 -0.062 17.110 1.00 96.31 93 TYR A C 1
ATOM 713 O O . TYR A 1 93 ? -18.607 -1.251 17.345 1.00 96.31 93 TYR A O 1
ATOM 721 N N . GLU A 1 94 ? -18.151 0.389 15.897 1.00 95.12 94 GLU A N 1
ATOM 722 C CA . GLU A 1 94 ? -17.882 -0.464 14.744 1.00 95.12 94 GLU A CA 1
ATOM 723 C C . GLU A 1 94 ? -16.673 0.067 13.971 1.00 95.12 94 GLU A C 1
ATOM 725 O O . GLU A 1 94 ? -16.240 1.208 14.168 1.00 95.12 94 GLU A O 1
ATOM 730 N N . TRP A 1 95 ? -16.129 -0.743 13.069 1.00 95.38 95 TRP A N 1
ATOM 731 C CA . TRP A 1 95 ? -15.094 -0.292 12.148 1.00 95.38 95 TRP A CA 1
ATOM 732 C C . TRP A 1 95 ? -15.676 0.693 11.125 1.00 95.38 95 TRP A C 1
ATOM 734 O O . TRP A 1 95 ? -16.707 0.438 10.513 1.00 95.38 95 TRP A O 1
ATOM 744 N N . LYS A 1 96 ? -14.991 1.819 10.892 1.00 94.69 96 LYS A N 1
ATOM 745 C CA . LYS A 1 96 ? -15.288 2.741 9.775 1.00 94.69 96 LYS A CA 1
ATOM 746 C C . LYS A 1 96 ? -15.040 2.094 8.414 1.00 94.69 96 LYS A C 1
ATOM 748 O O . LYS A 1 96 ? -15.546 2.574 7.406 1.00 94.69 96 LYS A O 1
ATOM 753 N N . MET A 1 97 ? -14.205 1.064 8.403 1.00 92.00 97 MET A N 1
ATOM 754 C CA . MET A 1 97 ? -13.720 0.382 7.221 1.00 92.00 97 MET A CA 1
ATOM 755 C C . MET A 1 97 ? -14.291 -1.029 7.139 1.00 92.00 97 MET A C 1
ATOM 757 O O . MET A 1 97 ? -14.490 -1.684 8.161 1.00 92.00 97 MET A O 1
ATOM 761 N N . ASN A 1 98 ? -14.510 -1.499 5.916 1.00 91.88 98 ASN A N 1
ATOM 762 C CA . ASN A 1 98 ? -14.835 -2.892 5.658 1.00 91.88 98 ASN A CA 1
ATOM 763 C C . ASN A 1 98 ? -13.527 -3.657 5.411 1.00 91.88 98 ASN A C 1
ATOM 765 O O . ASN A 1 98 ? -12.814 -3.378 4.448 1.00 91.88 98 ASN A O 1
ATOM 769 N N . ALA A 1 99 ? -13.207 -4.594 6.304 1.00 91.50 99 ALA A N 1
ATOM 770 C CA . ALA A 1 99 ? -11.958 -5.345 6.249 1.00 91.50 99 ALA A CA 1
ATOM 771 C C . ALA A 1 99 ? -11.874 -6.287 5.036 1.00 91.50 99 ALA A C 1
ATOM 773 O O . ALA A 1 99 ? -10.775 -6.538 4.551 1.00 91.50 99 ALA A O 1
ATOM 774 N N . ASP A 1 100 ? -13.001 -6.785 4.525 1.00 91.62 100 ASP A N 1
ATOM 775 C CA . ASP A 1 100 ? -13.017 -7.621 3.320 1.00 91.62 100 ASP A CA 1
ATOM 776 C C . ASP A 1 100 ? -12.717 -6.797 2.073 1.00 91.62 100 ASP A C 1
ATOM 778 O O . ASP A 1 100 ? -11.860 -7.176 1.284 1.00 91.62 100 ASP A O 1
ATOM 782 N N . VAL A 1 101 ? -13.307 -5.605 1.968 1.00 94.56 101 VAL A N 1
ATOM 783 C CA . VAL A 1 101 ? -13.008 -4.673 0.869 1.00 94.56 101 VAL A CA 1
ATOM 784 C C . VAL A 1 101 ? -11.546 -4.227 0.903 1.00 94.56 101 VAL A C 1
ATOM 786 O O . VAL A 1 101 ? -10.909 -4.128 -0.140 1.00 94.56 101 VAL A O 1
ATOM 789 N N . ILE A 1 102 ? -10.982 -3.970 2.088 1.00 93.50 102 ILE A N 1
ATOM 790 C CA . ILE A 1 102 ? -9.552 -3.644 2.208 1.00 93.50 102 ILE A CA 1
ATOM 791 C C . ILE A 1 102 ? -8.681 -4.798 1.704 1.00 93.50 102 ILE A C 1
ATOM 793 O O . ILE A 1 102 ? -7.684 -4.542 1.036 1.00 93.50 102 ILE A O 1
ATOM 797 N N . ASP A 1 103 ? -9.049 -6.043 2.009 1.00 92.38 103 ASP A N 1
ATOM 798 C CA . ASP A 1 103 ? -8.303 -7.224 1.564 1.00 92.38 103 ASP A CA 1
ATOM 799 C C . ASP A 1 103 ? -8.325 -7.325 0.039 1.00 92.38 103 ASP A C 1
ATOM 801 O O . ASP A 1 103 ? -7.277 -7.420 -0.588 1.00 92.38 103 ASP A O 1
ATOM 805 N N . GLU A 1 104 ? -9.504 -7.184 -0.572 1.00 94.81 104 GLU A N 1
ATOM 806 C CA . GLU A 1 104 ? -9.655 -7.167 -2.030 1.00 94.81 104 GLU A CA 1
ATOM 807 C C . GLU A 1 104 ? -8.814 -6.064 -2.684 1.00 94.81 104 GLU A C 1
ATOM 809 O O . GLU A 1 104 ? -8.078 -6.324 -3.639 1.00 94.81 104 GLU A O 1
ATOM 814 N N . LEU A 1 105 ? -8.869 -4.840 -2.149 1.00 94.62 105 LEU A N 1
ATOM 815 C CA . LEU A 1 105 ? -8.071 -3.717 -2.644 1.00 94.62 105 LEU A CA 1
ATOM 816 C C . LEU A 1 105 ? -6.570 -3.982 -2.497 1.00 94.62 105 LEU A C 1
ATOM 818 O O . LEU A 1 105 ? -5.798 -3.650 -3.397 1.00 94.62 105 LEU A O 1
ATOM 822 N N . TYR A 1 106 ? -6.152 -4.600 -1.394 1.00 92.50 106 TYR A N 1
ATOM 823 C CA . TYR A 1 106 ? -4.754 -4.929 -1.164 1.00 92.50 106 TYR A CA 1
ATOM 824 C C . TYR A 1 106 ? -4.251 -6.033 -2.104 1.00 92.50 106 TYR A C 1
ATOM 826 O O . TYR A 1 106 ? -3.182 -5.894 -2.698 1.00 92.50 106 TYR A O 1
ATOM 834 N N . GLN A 1 107 ? -5.037 -7.090 -2.329 1.00 93.12 107 GLN A N 1
ATOM 835 C CA . GLN A 1 107 ? -4.700 -8.127 -3.310 1.00 93.12 107 GLN A CA 1
ATOM 836 C C . GLN A 1 107 ? -4.686 -7.574 -4.740 1.00 93.12 107 GLN A C 1
ATOM 838 O O . GLN A 1 107 ? -3.805 -7.913 -5.533 1.00 93.12 107 GLN A O 1
ATOM 843 N N . SER A 1 108 ? -5.621 -6.682 -5.081 1.00 94.75 108 SER A N 1
ATOM 844 C CA . SER A 1 108 ? -5.607 -5.981 -6.368 1.00 94.75 108 SER A CA 1
ATOM 845 C C . SER A 1 108 ? -4.332 -5.157 -6.527 1.00 94.75 108 SER A C 1
ATOM 847 O O . SER A 1 108 ? -3.705 -5.206 -7.582 1.00 94.75 108 SER A O 1
ATOM 849 N N . PHE A 1 109 ? -3.922 -4.425 -5.491 1.00 93.00 109 PHE A N 1
ATOM 850 C CA . PHE A 1 109 ? -2.680 -3.660 -5.497 1.00 93.00 109 PHE A CA 1
ATOM 851 C C . PHE A 1 109 ? -1.461 -4.563 -5.731 1.00 93.00 109 PHE A C 1
ATOM 853 O O . PHE A 1 109 ? -0.674 -4.297 -6.633 1.00 93.00 109 PHE A O 1
ATOM 860 N N . LEU A 1 110 ? -1.344 -5.673 -4.996 1.00 92.88 110 LEU A N 1
ATOM 861 C CA . LEU A 1 110 ? -0.226 -6.605 -5.152 1.00 92.88 110 LEU A CA 1
ATOM 862 C C . LEU A 1 110 ? -0.228 -7.351 -6.494 1.00 92.88 110 LEU A C 1
ATOM 864 O O . LEU A 1 110 ? 0.831 -7.758 -6.958 1.00 92.88 110 LEU A O 1
ATOM 868 N N . SER A 1 111 ? -1.377 -7.562 -7.128 1.00 95.12 111 SER A N 1
ATOM 869 C CA . SER A 1 111 ? -1.462 -8.281 -8.410 1.00 95.12 111 SER A CA 1
ATOM 870 C C . SER A 1 111 ? -1.331 -7.378 -9.639 1.00 95.12 111 SER A C 1
ATOM 872 O O . SER A 1 111 ? -1.136 -7.879 -10.746 1.00 95.12 111 SER A O 1
ATOM 874 N N . THR A 1 112 ? -1.419 -6.057 -9.472 1.00 95.50 112 THR A N 1
ATOM 875 C CA . THR A 1 112 ? -1.388 -5.115 -10.596 1.00 95.50 112 THR A CA 1
ATOM 876 C C . THR A 1 112 ? 0.047 -4.844 -11.040 1.00 95.50 112 THR A C 1
ATOM 878 O O . THR A 1 112 ? 0.841 -4.292 -10.286 1.00 95.50 112 THR A O 1
ATOM 881 N N . ASP A 1 113 ? 0.366 -5.189 -12.289 1.00 95.44 113 ASP A N 1
ATOM 882 C CA . ASP A 1 113 ? 1.636 -4.837 -12.928 1.00 95.44 113 ASP A CA 1
ATOM 883 C C . ASP A 1 113 ? 1.470 -3.613 -13.839 1.00 95.44 113 ASP A C 1
ATOM 885 O O . ASP A 1 113 ? 0.769 -3.659 -14.855 1.00 95.44 113 ASP A O 1
ATOM 889 N N . LEU A 1 114 ? 2.130 -2.509 -13.491 1.00 94.19 114 LEU A N 1
ATOM 890 C CA . LEU A 1 114 ? 2.121 -1.269 -14.267 1.00 94.19 114 LEU A CA 1
ATOM 891 C C . LEU A 1 114 ? 3.336 -1.126 -15.187 1.00 94.19 114 LEU A C 1
ATOM 893 O O . LEU A 1 114 ? 3.345 -0.212 -16.018 1.00 94.19 114 LEU A O 1
ATOM 897 N N . TRP A 1 115 ? 4.328 -2.022 -15.122 1.00 94.50 115 TRP A N 1
ATOM 898 C CA . TRP A 1 115 ? 5.482 -1.970 -16.025 1.00 94.50 115 TRP A CA 1
ATOM 899 C C . TRP A 1 115 ? 5.088 -1.910 -17.511 1.00 94.50 115 TRP A C 1
ATOM 901 O O . TRP A 1 115 ? 5.589 -1.021 -18.207 1.00 94.50 115 TRP A O 1
ATOM 911 N N . PRO A 1 116 ? 4.132 -2.721 -18.014 1.00 92.50 116 PRO A N 1
ATOM 912 C CA . PRO A 1 116 ? 3.726 -2.658 -19.418 1.00 92.50 116 PRO A CA 1
ATOM 913 C C . PRO A 1 116 ? 3.118 -1.313 -19.829 1.00 92.50 116 PRO A C 1
ATOM 915 O O . PRO A 1 116 ? 3.160 -0.951 -21.006 1.00 92.50 116 PRO A O 1
ATOM 918 N N . VAL A 1 117 ? 2.525 -0.573 -18.886 1.00 89.75 117 VAL A N 1
ATOM 919 C CA . VAL A 1 117 ? 1.978 0.767 -19.136 1.00 89.75 117 VAL A CA 1
ATOM 920 C C . VAL A 1 117 ? 3.111 1.778 -19.254 1.00 89.75 117 VAL A C 1
ATOM 922 O O . VAL A 1 117 ? 3.154 2.528 -20.226 1.00 89.75 117 VAL A O 1
ATOM 925 N N . ILE A 1 118 ? 4.038 1.756 -18.298 1.00 90.88 118 ILE A N 1
ATOM 926 C CA . ILE A 1 118 ? 5.112 2.747 -18.168 1.00 90.88 118 ILE A CA 1
ATOM 927 C C . ILE A 1 118 ? 6.170 2.565 -19.270 1.00 90.88 118 ILE A C 1
ATOM 929 O O . ILE A 1 118 ? 6.680 3.540 -19.811 1.00 90.88 118 ILE A O 1
ATOM 933 N N . GLU A 1 119 ? 6.469 1.327 -19.670 1.00 90.94 119 GLU A N 1
ATOM 934 C CA . GLU A 1 119 ? 7.485 1.040 -20.696 1.00 90.94 119 GLU A CA 1
ATOM 935 C C . GLU A 1 119 ? 7.025 1.346 -22.130 1.00 90.94 119 GLU A C 1
ATOM 937 O O . GLU A 1 119 ? 7.862 1.536 -23.022 1.00 90.94 119 GLU A O 1
ATOM 942 N N . HIS A 1 120 ? 5.709 1.420 -22.355 1.00 85.75 120 HIS A N 1
ATOM 943 C CA . HIS A 1 120 ? 5.092 1.578 -23.676 1.00 85.75 120 HIS A CA 1
ATOM 944 C C . HIS A 1 120 ? 4.264 2.868 -23.808 1.00 85.75 120 HIS A C 1
ATOM 946 O O . HIS A 1 120 ? 3.330 2.907 -24.611 1.00 85.75 120 HIS A O 1
ATOM 952 N N . LEU A 1 121 ? 4.586 3.921 -23.048 1.00 79.38 121 LEU A N 1
ATOM 953 C CA . LEU A 1 121 ? 3.892 5.216 -23.126 1.00 79.38 121 LEU A CA 1
ATOM 954 C C . LEU A 1 121 ? 3.877 5.797 -24.549 1.00 79.38 121 LEU A C 1
ATOM 956 O O . LEU A 1 121 ? 2.814 6.171 -25.051 1.00 79.38 121 LEU A O 1
ATOM 960 N N . ASP A 1 122 ? 5.019 5.772 -25.236 1.00 71.69 122 ASP A N 1
ATOM 961 C CA . ASP A 1 122 ? 5.163 6.325 -26.592 1.00 71.69 122 ASP A CA 1
ATOM 962 C C . ASP A 1 122 ? 4.281 5.592 -27.616 1.00 71.69 122 ASP A C 1
ATOM 964 O O . ASP A 1 122 ? 3.657 6.200 -28.488 1.00 71.69 122 ASP A O 1
ATOM 968 N N . ALA A 1 123 ? 4.157 4.266 -27.480 1.00 64.44 123 ALA A N 1
ATOM 969 C CA . ALA A 1 123 ? 3.330 3.441 -28.360 1.00 64.44 123 ALA A CA 1
ATOM 970 C C . ALA A 1 123 ? 1.828 3.746 -28.213 1.00 64.44 123 ALA A C 1
ATOM 972 O O . ALA A 1 123 ? 1.046 3.477 -29.126 1.00 64.44 123 ALA A O 1
ATOM 973 N N . ARG A 1 124 ? 1.416 4.336 -27.083 1.00 62.31 124 ARG A N 1
ATOM 974 C CA . ARG A 1 124 ? 0.024 4.718 -26.810 1.00 62.31 124 ARG A CA 1
ATOM 975 C C . ARG A 1 124 ? -0.331 6.125 -27.300 1.00 62.31 124 ARG A C 1
ATOM 977 O O . ARG A 1 124 ? -1.461 6.554 -27.087 1.00 62.31 124 ARG A O 1
ATOM 984 N N . LYS A 1 125 ? 0.588 6.832 -27.980 1.00 65.50 125 LYS A N 1
ATOM 985 C CA . LYS A 1 125 ? 0.438 8.249 -28.380 1.00 65.50 125 LYS A CA 1
ATOM 986 C C . LYS A 1 125 ? 0.168 9.178 -27.186 1.00 65.50 125 LYS A C 1
ATOM 988 O O . LYS A 1 125 ? -0.453 10.226 -27.344 1.00 65.50 125 LYS A O 1
ATOM 993 N N . CYS A 1 126 ? 0.649 8.811 -25.999 1.00 64.62 126 CYS A N 1
ATOM 994 C CA . CYS A 1 126 ? 0.549 9.610 -24.779 1.00 64.62 126 CYS A CA 1
ATOM 995 C C . CYS A 1 126 ? 1.698 10.628 -24.681 1.00 64.62 126 CYS A C 1
ATOM 997 O O . CYS A 1 126 ? 2.311 10.765 -23.630 1.00 64.62 126 CYS A O 1
ATOM 999 N N . ASN A 1 127 ? 1.991 11.351 -25.768 1.00 67.94 127 ASN A N 1
ATOM 1000 C CA . ASN A 1 127 ? 3.115 12.302 -25.829 1.00 67.94 127 ASN A CA 1
ATOM 1001 C C . ASN A 1 127 ? 2.947 13.497 -24.870 1.00 67.94 127 ASN A C 1
ATOM 1003 O O . ASN A 1 127 ? 3.896 14.237 -24.617 1.00 67.94 127 ASN A O 1
ATOM 1007 N N . ASP A 1 128 ? 1.739 13.664 -24.334 1.00 82.00 128 ASP A N 1
ATOM 1008 C CA . ASP A 1 128 ? 1.387 14.701 -23.374 1.00 82.00 128 ASP A CA 1
ATOM 1009 C C . ASP A 1 128 ? 1.363 14.180 -21.924 1.00 82.00 128 ASP A C 1
ATOM 1011 O O . ASP A 1 128 ? 0.917 14.905 -21.045 1.00 82.00 128 ASP A O 1
ATOM 1015 N N . VAL A 1 129 ? 1.811 12.946 -21.642 1.00 88.12 129 VAL A N 1
ATOM 1016 C CA . VAL A 1 129 ? 1.835 12.380 -20.279 1.00 88.12 129 VAL A CA 1
ATOM 1017 C C . VAL A 1 129 ? 3.264 12.256 -19.761 1.00 88.12 129 VAL A C 1
ATOM 1019 O O . VAL A 1 129 ? 4.110 11.624 -20.387 1.00 88.12 129 VAL A O 1
ATOM 1022 N N . GLU A 1 130 ? 3.511 12.800 -18.573 1.00 91.44 130 GLU A N 1
ATOM 1023 C CA . GLU A 1 130 ? 4.758 12.629 -17.825 1.00 91.44 130 GLU A CA 1
ATOM 1024 C C . GLU A 1 130 ? 4.478 11.845 -16.539 1.00 91.44 130 GLU A C 1
ATOM 1026 O O . GLU A 1 130 ? 3.519 12.135 -15.818 1.00 91.44 130 GLU A O 1
ATOM 1031 N N . ILE A 1 131 ? 5.312 10.851 -16.232 1.00 93.00 131 ILE A N 1
ATOM 1032 C CA . ILE A 1 131 ? 5.198 10.061 -15.000 1.00 93.00 131 ILE A CA 1
ATOM 1033 C C . ILE A 1 131 ? 6.396 10.355 -14.108 1.00 93.00 131 ILE A C 1
ATOM 1035 O O . ILE A 1 131 ? 7.543 10.225 -14.524 1.00 93.00 131 ILE A O 1
ATOM 1039 N N . HIS A 1 132 ? 6.138 10.711 -12.857 1.00 94.31 132 HIS A N 1
ATOM 1040 C CA . HIS A 1 132 ? 7.145 11.017 -11.855 1.00 94.31 132 HIS A CA 1
ATOM 1041 C C . HIS A 1 132 ? 7.029 10.049 -10.679 1.00 94.31 132 HIS A C 1
ATOM 1043 O O . HIS A 1 132 ? 6.066 10.093 -9.918 1.00 94.31 132 HIS A O 1
ATOM 1049 N N . PHE A 1 133 ? 8.040 9.208 -10.495 1.00 94.81 133 PHE A N 1
ATOM 1050 C CA . PHE A 1 133 ? 8.203 8.383 -9.305 1.00 94.81 133 PHE A CA 1
ATOM 1051 C C . PHE A 1 133 ? 8.989 9.154 -8.255 1.00 94.81 133 PHE A C 1
ATOM 1053 O O . PHE A 1 133 ? 10.099 9.610 -8.515 1.00 94.81 133 PHE A O 1
ATOM 1060 N N . VAL A 1 134 ? 8.445 9.293 -7.056 1.00 93.00 134 VAL A N 1
ATOM 1061 C CA . VAL A 1 134 ? 9.175 9.863 -5.923 1.00 93.00 134 VAL A CA 1
ATOM 1062 C C . VAL A 1 134 ? 9.452 8.738 -4.950 1.00 93.00 134 VAL A C 1
ATOM 1064 O O . VAL A 1 134 ? 8.509 8.102 -4.500 1.00 93.00 134 VAL A O 1
ATOM 1067 N N . HIS A 1 135 ? 10.710 8.508 -4.595 1.00 90.12 135 HIS A N 1
ATOM 1068 C CA . HIS A 1 135 ? 11.067 7.452 -3.657 1.00 90.12 135 HIS A CA 1
ATOM 1069 C C . HIS A 1 135 ? 11.786 7.979 -2.424 1.00 90.12 135 HIS A C 1
ATOM 1071 O O . HIS A 1 135 ? 12.600 8.904 -2.496 1.00 90.12 135 HIS A O 1
ATOM 1077 N N . ALA A 1 136 ? 11.473 7.378 -1.283 1.00 85.88 136 ALA A N 1
ATOM 1078 C CA . ALA A 1 136 ? 12.044 7.739 -0.000 1.00 85.88 136 ALA A CA 1
ATOM 1079 C C . ALA A 1 136 ? 13.402 7.053 0.212 1.00 85.88 136 ALA A C 1
ATOM 1081 O O . ALA A 1 136 ? 13.555 5.862 -0.061 1.00 85.88 136 ALA A O 1
ATOM 1082 N N . SER A 1 137 ? 14.400 7.773 0.740 1.00 78.56 137 SER A N 1
ATOM 1083 C CA . SER A 1 137 ? 15.753 7.216 0.929 1.00 78.56 137 SER A CA 1
ATOM 1084 C C . SER A 1 137 ? 15.806 6.003 1.862 1.00 78.56 137 SER A C 1
ATOM 1086 O O . SER A 1 137 ? 16.718 5.191 1.744 1.00 78.56 137 SER A O 1
ATOM 1088 N N . ASN A 1 138 ? 14.858 5.889 2.797 1.00 77.56 138 ASN A N 1
ATOM 1089 C CA . ASN A 1 138 ? 14.836 4.813 3.789 1.00 77.56 138 ASN A CA 1
ATOM 1090 C C . ASN A 1 138 ? 13.895 3.660 3.405 1.00 77.56 138 ASN A C 1
ATOM 1092 O O . ASN A 1 138 ? 13.683 2.764 4.220 1.00 77.56 138 ASN A O 1
ATOM 1096 N N . ASN A 1 139 ? 13.319 3.674 2.200 1.00 79.94 139 ASN A N 1
ATOM 1097 C CA . ASN A 1 139 ? 12.540 2.553 1.693 1.00 79.94 139 ASN A CA 1
ATOM 1098 C C . ASN A 1 139 ? 13.470 1.565 0.966 1.00 79.94 139 ASN A C 1
ATOM 1100 O O . ASN A 1 139 ? 13.989 1.847 -0.114 1.00 79.94 139 ASN A O 1
ATOM 1104 N N . ASN A 1 140 ? 13.674 0.396 1.572 1.00 81.19 140 ASN A N 1
ATOM 1105 C CA . ASN A 1 140 ? 14.562 -0.656 1.073 1.00 81.19 140 ASN A CA 1
ATOM 1106 C C . ASN A 1 140 ? 13.971 -1.478 -0.088 1.00 81.19 140 ASN A C 1
ATOM 1108 O O . ASN A 1 140 ? 14.689 -2.294 -0.665 1.00 81.19 140 ASN A O 1
ATOM 1112 N N . MET A 1 141 ? 12.702 -1.269 -0.450 1.00 87.12 141 MET A N 1
ATOM 1113 C CA . MET A 1 141 ? 12.068 -1.973 -1.569 1.00 87.12 141 MET A CA 1
ATOM 1114 C C . MET A 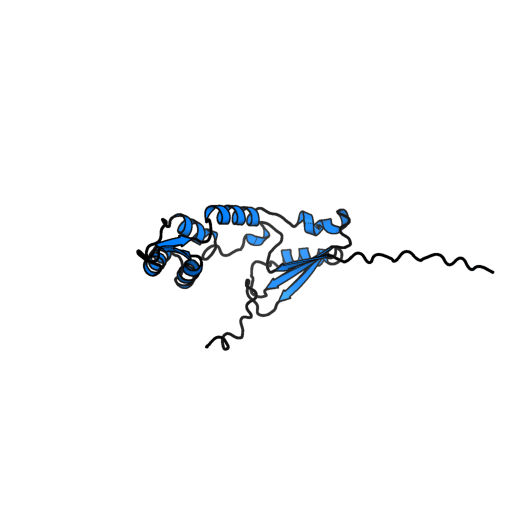1 141 ? 12.535 -1.435 -2.936 1.00 87.12 141 MET A C 1
ATOM 1116 O O . MET A 1 141 ? 12.462 -2.133 -3.946 1.00 87.12 141 MET A O 1
ATOM 1120 N N . TRP A 1 142 ? 13.095 -0.220 -2.986 1.00 89.56 142 TRP A N 1
ATOM 1121 C CA . TRP A 1 142 ? 13.668 0.364 -4.204 1.00 89.56 142 TRP A CA 1
ATOM 1122 C C . TRP A 1 142 ? 15.011 -0.280 -4.562 1.00 89.56 142 TRP A C 1
ATOM 1124 O O . TRP A 1 142 ? 16.086 0.236 -4.248 1.00 89.56 142 TRP A O 1
ATOM 1134 N N . SER A 1 143 ? 14.956 -1.428 -5.238 1.00 90.44 143 SER A N 1
ATOM 1135 C CA . SER A 1 143 ? 16.161 -2.158 -5.636 1.00 90.44 143 SER A CA 1
ATOM 1136 C C . SER A 1 143 ? 16.989 -1.400 -6.692 1.00 90.44 143 SER A C 1
ATOM 1138 O O . SER A 1 143 ? 16.435 -0.696 -7.544 1.00 90.44 143 SER A O 1
ATOM 1140 N N . PRO A 1 144 ? 18.324 -1.590 -6.740 1.00 91.25 144 PRO A N 1
ATOM 1141 C CA . PRO A 1 144 ? 19.162 -0.989 -7.779 1.00 91.25 144 PRO A CA 1
ATOM 1142 C C . PRO A 1 144 ? 18.738 -1.363 -9.206 1.00 91.25 144 PRO A C 1
ATOM 1144 O O . PRO A 1 144 ? 18.917 -0.571 -10.129 1.00 91.25 144 PRO A O 1
ATOM 1147 N N . ASN A 1 145 ? 18.189 -2.567 -9.400 1.00 91.69 145 ASN A N 1
ATOM 1148 C CA . ASN A 1 145 ? 17.703 -3.023 -10.702 1.00 91.69 145 ASN A CA 1
ATOM 1149 C C . ASN A 1 145 ? 16.467 -2.228 -11.136 1.00 91.69 145 ASN A C 1
ATOM 1151 O O . ASN A 1 145 ? 16.415 -1.763 -12.273 1.00 91.69 145 ASN A O 1
ATOM 1155 N N . LEU A 1 146 ? 15.520 -2.023 -10.218 1.00 92.81 146 LEU A N 1
ATOM 1156 C CA . LEU A 1 146 ? 14.313 -1.233 -10.449 1.00 92.81 146 LEU A CA 1
ATOM 1157 C C . LEU A 1 146 ? 14.652 0.225 -10.770 1.00 92.81 146 LEU A C 1
ATOM 1159 O O . LEU A 1 146 ? 14.138 0.780 -11.739 1.00 92.81 146 LEU A O 1
ATOM 1163 N N . LEU A 1 147 ? 15.576 0.823 -10.012 1.00 93.19 147 LEU A N 1
ATOM 1164 C CA . LEU A 1 147 ? 16.025 2.196 -10.250 1.00 93.19 147 LEU A CA 1
ATOM 1165 C C . LEU A 1 147 ? 16.659 2.356 -11.638 1.00 93.19 147 LEU A C 1
ATOM 1167 O O . LEU A 1 147 ? 16.311 3.288 -12.359 1.00 93.19 147 LEU A O 1
ATOM 1171 N N . ARG A 1 148 ? 17.523 1.416 -12.052 1.00 94.38 148 ARG A N 1
ATOM 1172 C CA . ARG A 1 148 ? 18.102 1.423 -13.407 1.00 94.38 148 ARG A CA 1
ATOM 1173 C C . ARG A 1 148 ? 17.044 1.240 -14.494 1.00 94.38 148 ARG A C 1
ATOM 1175 O O . ARG A 1 148 ? 17.145 1.875 -15.539 1.00 94.38 148 ARG A O 1
ATOM 1182 N N . ARG A 1 149 ? 16.039 0.391 -14.254 1.00 94.31 149 ARG A N 1
ATOM 1183 C CA . ARG A 1 149 ? 14.928 0.177 -15.191 1.00 94.31 149 ARG A CA 1
ATOM 1184 C C . ARG A 1 149 ? 14.117 1.459 -15.391 1.00 94.31 149 ARG A C 1
ATOM 1186 O O . ARG A 1 149 ? 13.815 1.787 -16.530 1.00 94.31 149 ARG A O 1
ATOM 1193 N N . LEU A 1 150 ? 13.845 2.219 -14.326 1.00 94.19 150 LEU A N 1
ATOM 1194 C CA . LEU A 1 150 ? 13.190 3.531 -14.425 1.00 94.19 150 LEU A CA 1
ATOM 1195 C C . LEU A 1 150 ? 14.068 4.582 -15.116 1.00 94.19 150 LEU A C 1
ATOM 1197 O O . LEU A 1 150 ? 13.567 5.333 -15.948 1.00 94.19 150 LEU A O 1
ATOM 1201 N N . ASP A 1 151 ? 15.371 4.624 -14.823 1.00 94.56 151 ASP A N 1
ATOM 1202 C CA . ASP A 1 151 ? 16.291 5.586 -15.451 1.00 94.56 151 ASP A CA 1
ATOM 1203 C C . ASP A 1 151 ? 16.357 5.435 -16.975 1.00 94.56 151 ASP A C 1
ATOM 1205 O O . ASP A 1 151 ? 16.449 6.432 -17.694 1.00 94.56 151 ASP A O 1
ATOM 1209 N N . ALA A 1 152 ? 16.257 4.201 -17.476 1.00 94.12 152 ALA A N 1
ATOM 1210 C CA . ALA A 1 152 ? 16.224 3.911 -18.908 1.00 94.12 152 ALA A CA 1
ATOM 1211 C C . ALA A 1 152 ? 14.963 4.449 -19.616 1.00 94.12 152 ALA A C 1
ATOM 1213 O O . ALA A 1 152 ? 14.939 4.534 -20.841 1.00 94.12 152 ALA A O 1
ATOM 1214 N N . LEU A 1 153 ? 13.921 4.825 -18.867 1.00 92.88 153 LEU A N 1
ATOM 1215 C CA . LEU A 1 153 ? 12.652 5.335 -19.399 1.00 92.88 153 LEU A CA 1
ATOM 1216 C C . LEU A 1 153 ? 12.573 6.869 -19.390 1.00 92.88 153 LEU A C 1
ATOM 1218 O O . LEU A 1 153 ? 11.543 7.435 -19.754 1.00 92.88 153 LEU A O 1
ATOM 1222 N N . ARG A 1 154 ? 13.663 7.564 -19.043 1.00 90.88 154 ARG A N 1
ATOM 1223 C CA . ARG A 1 154 ? 13.706 9.034 -19.009 1.00 90.88 154 ARG A CA 1
ATOM 1224 C C . ARG A 1 154 ? 13.395 9.691 -20.348 1.00 90.88 154 ARG A C 1
ATOM 1226 O O . ARG A 1 154 ? 12.747 10.735 -20.381 1.00 90.88 154 ARG A O 1
ATOM 1233 N N . GLU A 1 155 ? 13.838 9.080 -21.441 1.00 87.19 155 GLU A N 1
ATOM 1234 C CA . GLU A 1 155 ? 13.547 9.552 -22.801 1.00 87.19 155 GLU A CA 1
ATOM 1235 C C . GLU A 1 155 ? 12.072 9.359 -23.185 1.00 87.19 155 GLU A C 1
ATOM 1237 O O . GLU A 1 155 ? 11.591 10.032 -24.089 1.00 87.19 155 GLU A O 1
ATOM 1242 N N . LYS A 1 156 ? 11.343 8.516 -22.441 1.00 87.00 156 LYS A N 1
ATOM 1243 C CA . LYS A 1 156 ? 9.906 8.236 -22.586 1.00 87.00 156 LYS A CA 1
ATOM 1244 C C . LYS A 1 156 ? 9.047 8.985 -21.562 1.00 87.00 156 LYS A C 1
ATOM 1246 O O . LYS A 1 156 ? 8.002 8.497 -21.143 1.00 87.00 156 LYS A O 1
ATOM 1251 N N . HIS A 1 157 ? 9.524 10.138 -21.090 1.00 89.19 157 HIS A N 1
ATOM 1252 C CA . HIS A 1 157 ? 8.819 10.991 -20.125 1.00 89.19 157 HIS A CA 1
ATOM 1253 C C . HIS A 1 157 ? 8.549 10.356 -18.745 1.00 89.19 157 HIS A C 1
ATOM 1255 O O . HIS A 1 157 ? 7.652 10.792 -18.019 1.00 89.19 157 HIS A O 1
ATOM 1261 N N . VAL A 1 158 ? 9.351 9.362 -18.345 1.00 92.31 158 VAL A N 1
ATOM 1262 C CA . VAL A 1 158 ? 9.303 8.757 -17.006 1.00 92.31 158 VAL A CA 1
ATOM 1263 C C . VAL A 1 158 ? 10.497 9.224 -16.186 1.00 92.31 158 VAL A C 1
ATOM 1265 O O . VAL A 1 158 ? 11.649 9.000 -16.541 1.00 92.31 158 VAL A O 1
ATOM 1268 N N . TYR A 1 159 ? 10.243 9.856 -15.052 1.00 93.12 159 TYR A N 1
ATOM 1269 C CA . TYR A 1 159 ? 11.269 10.440 -14.200 1.00 93.12 159 TYR A CA 1
ATOM 1270 C C . TYR A 1 159 ? 11.221 9.817 -12.813 1.00 93.12 159 TYR A C 1
ATOM 1272 O O . TYR A 1 159 ? 10.146 9.486 -12.315 1.00 93.12 159 TYR A O 1
ATOM 1280 N N . ARG A 1 160 ? 12.376 9.728 -12.150 1.00 93.44 160 ARG A N 1
ATOM 1281 C CA . ARG A 1 160 ? 12.437 9.436 -10.717 1.00 93.44 160 ARG A CA 1
ATOM 1282 C C . ARG A 1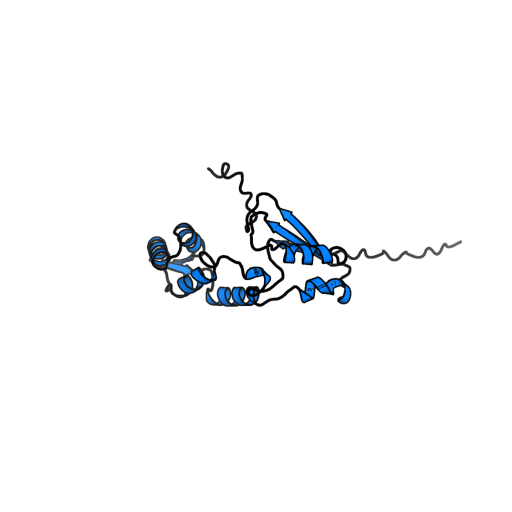 160 ? 13.057 10.580 -9.933 1.00 93.44 160 ARG A C 1
ATOM 1284 O O . ARG A 1 160 ? 13.964 11.258 -10.413 1.00 93.44 160 ARG A O 1
ATOM 1291 N N . HIS A 1 161 ? 12.617 10.711 -8.693 1.00 93.06 161 HIS A N 1
ATOM 1292 C CA . HIS A 1 161 ? 13.074 11.701 -7.731 1.00 93.06 161 HIS A CA 1
ATOM 1293 C C . HIS A 1 161 ? 13.385 11.002 -6.412 1.00 93.06 161 HIS A C 1
ATOM 1295 O O . HIS A 1 161 ? 12.560 10.245 -5.903 1.00 93.06 161 HIS A O 1
ATOM 1301 N N . LEU A 1 162 ? 14.562 11.268 -5.848 1.00 89.38 162 LEU A N 1
ATOM 1302 C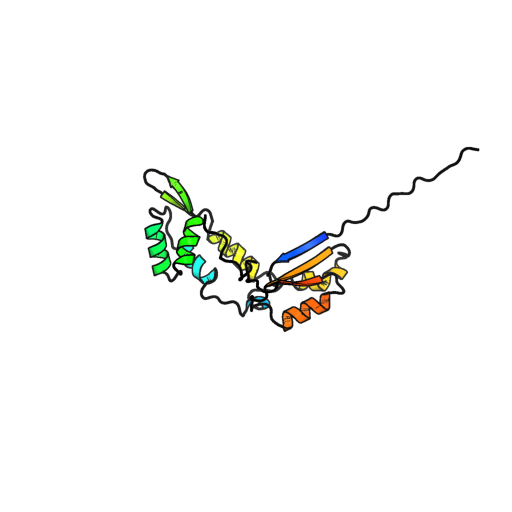 CA . LEU A 1 162 ? 14.929 10.797 -4.516 1.00 89.38 162 LEU A CA 1
ATOM 1303 C C . LEU A 1 162 ? 14.567 11.869 -3.489 1.00 89.38 162 LEU A C 1
ATOM 1305 O O . LEU A 1 162 ? 15.035 13.004 -3.583 1.00 89.38 162 LEU A O 1
ATOM 1309 N N . LEU A 1 163 ? 13.800 11.490 -2.472 1.00 86.38 163 LEU A N 1
ATOM 1310 C CA . LEU A 1 163 ? 13.577 12.322 -1.301 1.00 86.38 163 LEU A CA 1
ATOM 1311 C C . LEU A 1 163 ? 14.498 11.874 -0.162 1.00 86.38 163 LEU A C 1
ATOM 1313 O O . LEU A 1 163 ? 14.249 10.882 0.529 1.00 86.38 163 LEU A O 1
ATOM 1317 N N . GLU A 1 164 ? 15.576 12.623 0.053 1.00 81.44 164 GLU A N 1
ATOM 1318 C CA . GLU A 1 164 ? 16.524 12.340 1.129 1.00 81.44 164 GLU A CA 1
ATOM 1319 C C . GLU A 1 164 ? 15.888 12.468 2.522 1.00 81.44 164 GLU A C 1
ATOM 1321 O O . GLU A 1 164 ? 15.056 13.343 2.776 1.00 81.44 164 GLU A O 1
ATOM 1326 N N . LYS A 1 165 ? 16.345 11.631 3.464 1.00 75.06 165 LYS A N 1
ATOM 1327 C CA . LYS A 1 165 ? 15.950 11.660 4.887 1.00 75.06 165 LYS A CA 1
ATOM 1328 C C . LYS A 1 165 ? 14.443 11.469 5.106 1.00 75.06 165 LYS A C 1
ATOM 1330 O O . LYS A 1 165 ? 13.868 12.020 6.051 1.00 75.06 165 LYS A O 1
ATOM 1335 N N . SER A 1 166 ? 13.805 10.688 4.241 1.00 62.34 166 SER A N 1
ATOM 1336 C CA . SER A 1 166 ? 12.383 10.360 4.327 1.00 62.34 166 SER A CA 1
ATOM 1337 C C . SER A 1 166 ? 12.177 8.848 4.438 1.00 62.34 166 SER A C 1
ATOM 1339 O O . SER A 1 166 ? 12.968 8.061 3.913 1.00 62.34 166 SER A O 1
ATOM 1341 N N . GLY A 1 167 ? 11.145 8.449 5.185 1.00 59.78 167 GLY A N 1
ATOM 1342 C CA . GLY A 1 167 ? 10.612 7.083 5.182 1.00 59.78 167 GLY A CA 1
ATOM 1343 C C . GLY A 1 167 ? 9.407 6.951 4.247 1.00 59.78 167 GLY A C 1
ATOM 1344 O O . GLY A 1 167 ? 8.988 7.941 3.651 1.00 59.78 167 GLY A O 1
ATOM 1345 N N . HIS A 1 168 ? 8.821 5.750 4.188 1.00 57.12 168 HIS A N 1
ATOM 1346 C CA . HIS A 1 168 ? 7.729 5.403 3.264 1.00 57.12 168 HIS A CA 1
ATOM 1347 C C . HIS A 1 168 ? 6.533 6.372 3.286 1.00 57.12 168 HIS A C 1
ATOM 1349 O O . HIS A 1 168 ? 5.922 6.668 2.268 1.00 57.12 168 HIS A O 1
ATOM 1355 N N . TRP A 1 169 ? 6.251 6.960 4.448 1.00 52.62 169 TRP A N 1
ATOM 1356 C CA . TRP A 1 169 ? 5.140 7.892 4.647 1.00 52.62 169 TRP A CA 1
ATOM 1357 C C . TRP A 1 169 ? 5.507 9.370 4.466 1.00 52.62 169 TRP A C 1
ATOM 1359 O O . TRP A 1 169 ? 4.813 10.236 4.991 1.00 52.62 169 TRP A O 1
ATOM 1369 N N . TYR A 1 170 ? 6.607 9.689 3.775 1.00 52.81 170 TYR A N 1
ATOM 1370 C CA . TYR A 1 170 ? 7.035 11.073 3.501 1.00 52.81 170 TYR A CA 1
ATOM 1371 C C . TYR A 1 170 ? 7.226 11.956 4.745 1.00 52.81 170 TYR A C 1
ATOM 1373 O O . TYR A 1 170 ? 7.319 13.181 4.657 1.00 52.81 170 TYR A O 1
ATOM 1381 N N . ILE A 1 171 ? 7.344 11.346 5.925 1.00 43.50 171 ILE A N 1
ATOM 1382 C CA . ILE A 1 171 ? 7.679 12.052 7.157 1.00 43.50 171 ILE A CA 1
ATOM 1383 C C . ILE A 1 171 ? 9.195 12.231 7.177 1.00 43.50 171 ILE A C 1
ATOM 1385 O O . ILE A 1 171 ? 9.957 11.262 7.151 1.00 43.50 171 ILE A O 1
ATOM 1389 N N . ARG A 1 172 ? 9.635 13.491 7.234 1.00 40.28 172 ARG A N 1
ATOM 1390 C CA . ARG A 1 172 ? 11.038 13.855 7.442 1.00 40.28 172 ARG A CA 1
ATOM 1391 C C . ARG A 1 172 ? 11.500 13.276 8.780 1.00 40.28 172 ARG A C 1
ATOM 1393 O O . ARG A 1 172 ? 11.106 13.759 9.844 1.00 40.28 172 ARG A O 1
ATOM 1400 N N . LEU A 1 173 ? 12.352 12.257 8.742 1.00 45.47 173 LEU A N 1
ATOM 1401 C CA . LEU A 1 173 ? 12.983 11.706 9.940 1.00 45.47 173 LEU A CA 1
ATOM 1402 C C . LEU A 1 173 ? 14.110 12.666 10.346 1.00 45.47 173 LEU A C 1
ATOM 1404 O O . LEU A 1 173 ? 15.260 12.512 9.950 1.00 45.47 173 LEU A O 1
ATOM 1408 N N . GLY A 1 174 ? 13.752 13.740 11.055 1.00 43.25 174 GLY A N 1
ATOM 1409 C CA . GLY A 1 174 ? 14.717 14.766 11.462 1.00 43.25 174 GLY A CA 1
ATOM 1410 C C . GLY A 1 174 ? 14.187 15.929 12.303 1.00 43.25 174 GLY A C 1
ATOM 1411 O O . GLY A 1 174 ? 15.001 16.665 12.851 1.00 43.25 174 GLY A O 1
ATOM 1412 N N . ASP A 1 175 ? 12.870 16.102 12.463 1.00 39.91 175 ASP A N 1
ATOM 1413 C CA . ASP A 1 175 ? 12.336 17.132 13.368 1.00 39.91 175 ASP A CA 1
ATOM 1414 C C . ASP A 1 175 ? 11.056 16.672 14.083 1.00 39.91 175 ASP A C 1
ATOM 1416 O O . ASP A 1 175 ? 9.944 17.081 13.768 1.00 39.91 175 ASP A O 1
ATOM 1420 N N . GLN A 1 176 ? 11.219 15.792 15.073 1.00 40.78 176 GLN A N 1
ATOM 1421 C CA . GLN A 1 176 ? 10.154 15.407 16.011 1.00 40.78 176 GLN A CA 1
ATOM 1422 C C . GLN A 1 176 ? 10.058 16.370 17.216 1.00 40.78 176 GLN A C 1
ATOM 1424 O O . GLN A 1 176 ? 9.458 16.036 18.234 1.00 40.78 176 GLN A O 1
ATOM 1429 N N . ARG A 1 177 ? 10.640 17.582 17.148 1.00 35.84 177 ARG A N 1
ATOM 1430 C CA . ARG A 1 177 ? 10.617 18.550 18.267 1.00 35.84 177 ARG A CA 1
ATOM 1431 C C . ARG A 1 177 ? 9.553 19.646 18.159 1.00 35.84 177 ARG A C 1
ATOM 1433 O O . ARG A 1 177 ? 9.562 20.553 18.986 1.00 35.84 177 ARG A O 1
ATOM 1440 N N . LYS A 1 178 ? 8.605 19.569 17.219 1.00 37.44 178 LYS A N 1
ATOM 1441 C CA . LYS A 1 178 ? 7.565 20.610 17.056 1.00 37.44 178 LYS A CA 1
ATOM 1442 C C . LYS A 1 178 ? 6.110 20.134 17.082 1.00 37.44 178 LYS A C 1
ATOM 1444 O O . LYS A 1 178 ? 5.232 20.839 16.604 1.00 37.44 178 LYS A O 1
ATOM 1449 N N . PHE A 1 179 ? 5.833 19.004 17.729 1.00 36.91 179 PHE A N 1
ATOM 1450 C CA . PHE A 1 179 ? 4.471 18.656 18.153 1.00 36.91 179 PHE A CA 1
ATOM 1451 C C . PHE A 1 179 ? 4.420 18.382 19.661 1.00 36.91 179 PHE A C 1
ATOM 1453 O O . PHE A 1 179 ? 4.088 17.292 20.114 1.00 36.91 179 PHE A O 1
ATOM 1460 N N . ARG A 1 180 ? 4.742 19.398 20.466 1.00 32.22 180 ARG A N 1
ATOM 1461 C CA . ARG A 1 180 ? 4.108 19.568 21.780 1.00 32.22 180 ARG A CA 1
ATOM 1462 C C . ARG A 1 180 ? 3.224 20.804 21.665 1.00 32.22 180 ARG A C 1
ATOM 1464 O O . ARG A 1 180 ? 3.711 21.846 21.232 1.00 32.22 180 ARG A O 1
ATOM 1471 N N . ARG A 1 181 ? 1.932 20.616 21.944 1.00 37.12 181 ARG A N 1
ATOM 1472 C CA . ARG A 1 181 ? 0.995 21.711 22.214 1.00 37.12 181 ARG A CA 1
ATOM 1473 C C . ARG A 1 181 ? 1.519 22.573 23.354 1.00 37.12 181 ARG A C 1
ATOM 1475 O O . ARG A 1 181 ? 2.163 21.986 24.255 1.00 37.12 181 ARG A O 1
#

InterPro domains:
  IPR029058 Alpha/Beta hydrolase fold [G3DSA:3.40.50.1820] (21-173)
  IPR051601 Serine protease/Carboxylesterase S33 [PTHR43248] (16-172)

Organism: Plasmopara halstedii (NCBI:txid4781)

Foldseek 3Di:
DDDDDDPDDPDPPDAFAEAEAAQAAQAACVPLVVPPDPLQDCVLQLVQLVPDDPFDQDLVVQLVSSVVSPHDSVRSNVQSVQWDFPDVVSTTIDGVDDSVVVVVVVNCSRHGHCCVVLVCCVVVVSQRYAYEYEHEPPDPSCDPVSVVVQVVCVVVRGYYHYDYCADSVRDRPPDPPPPDD

pLDDT: mean 82.09, std 18.05, range [32.22, 96.31]

Sequence (181 aa):
MVSDTPLSRSSSTSEKIQVWALDSLPGTGENDYASRDVTSSIETILPVVKKISVPIHSKTELIKELQRHGVALGEAQWLTTNLRLISKSPELYEWKMNADVIDELYQSFLSTDLWPVIEHLDARKCNDVEIHFVHASNNNMWSPNLLRRLDALREKHVYRHLLEKSGHWYIRLGDQRKFRR